Protein AF-A0A3B4B475-F1 (afdb_monomer)

Mean predicted aligned error: 10.5 Å

Nearest PDB structures (foldseek):
  7xv9-assembly1_A  TM=9.831E-01  e=7.030E-10  Homo sapiens
  5cbz-assembly2_F  TM=9.676E-01  e=1.358E-09  unidentified
  5cbx-assembly1_B  TM=9.546E-01  e=1.114E-09  unidentified
  3g99-assembly1_B  TM=9.412E-01  e=1.271E-09  Rattus norvegicus
  2c7a-assembly1_A  TM=9.365E-01  e=1.654E-09  Homo sapiens

Radius of gyration: 18.15 Å; Cα contacts (8 Å, |Δi|>4): 103; chains: 1; bounding box: 33×56×55 Å

Organism: NCBI:txid409849

InterPro domains:
  IPR001628 Zinc finger, nuclear hormone receptor-type [PF00105] (16-83)
  IPR001628 Zinc finger, nuclear hormone receptor-type [PR00047] (17-33)
  IPR001628 Zinc finger, nuclear hormone receptor-type [PR00047] (33-48)
  IPR001628 Zinc finger, nuclear hormone receptor-type [PR00047] (66-74)
  IPR001628 Zinc finger, nuclear hormone receptor-type [PR00047] (74-82)
  IPR001628 Zinc finger, nuclear hormone receptor-type [PS00031] (17-43)
  IPR001628 Zinc finger, nuclear hormone receptor-type [PS51030] (14-89)
  IPR001628 Zinc finger, nuclear hormone receptor-type [SM00399] (14-85)
  IPR013088 Zinc finger, NHR/GATA-type [G3DSA:3.30.50.10] (7-100)
  IPR016355 Nuclear hormone receptor family 5-like [PTHR24086] (10-85)

Solvent-accessible surface area (backbone atoms only — not comparable to full-atom values): 6678 Å² total; per-residue (Å²): 133,89,78,78,78,79,80,71,85,77,69,86,75,74,58,49,7,84,57,29,66,35,68,45,73,46,77,46,45,82,41,66,28,18,66,68,57,47,55,48,53,51,52,35,62,78,65,68,59,83,66,73,57,95,66,90,66,72,66,76,46,32,72,86,45,43,77,78,42,60,29,36,42,51,51,40,37,47,74,79,50,49,43,62,86,94,56,86,74,57,89,56,78,77,44,67,83,75,74,77,85,84,85,129

Sequence (104 aa):
SLQVMEYTYDDDLEELCPVCGDKVSGYHYGLLTCESCKGFFKRTVQNNKRYTCAENQECKIDKTQRKRCPFCRFQKCLNVGMRLEGTLQTHSALFRNATFITIK

Structure (mmCIF, N/CA/C/O backbone):
data_AF-A0A3B4B475-F1
#
_entry.id   AF-A0A3B4B475-F1
#
loop_
_atom_site.group_PDB
_atom_site.id
_atom_site.type_symbol
_atom_site.label_atom_id
_atom_site.label_alt_id
_atom_site.label_comp_id
_atom_site.label_asym_id
_atom_site.label_entity_id
_atom_site.label_seq_id
_atom_site.pdbx_PDB_ins_code
_atom_site.Cartn_x
_atom_site.Cartn_y
_atom_site.Cartn_z
_atom_site.occupancy
_atom_site.B_iso_or_equiv
_atom_site.auth_seq_id
_atom_site.auth_comp_id
_atom_site.auth_asym_id
_atom_site.auth_atom_id
_atom_site.pdbx_PDB_model_num
ATOM 1 N N . SER A 1 1 ? -2.030 -36.249 -40.136 1.00 43.31 1 SER A N 1
ATOM 2 C CA . SER A 1 1 ? -0.761 -35.596 -39.770 1.00 43.31 1 SER A CA 1
ATOM 3 C C . SER A 1 1 ? -1.036 -34.696 -38.586 1.00 43.31 1 SER A C 1
ATOM 5 O O . SER A 1 1 ? -1.806 -33.75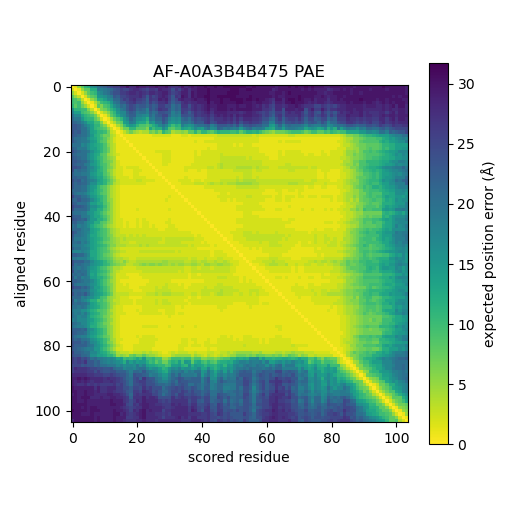8 -38.734 1.00 43.31 1 SER A O 1
ATOM 7 N N . LEU A 1 2 ? -0.547 -35.056 -37.397 1.00 46.53 2 LEU A N 1
ATOM 8 C CA . LEU A 1 2 ? -0.718 -34.265 -36.177 1.00 46.53 2 LEU A CA 1
ATOM 9 C C . LEU A 1 2 ? 0.146 -33.010 -36.302 1.00 46.53 2 LEU A C 1
ATOM 11 O O . LEU A 1 2 ? 1.366 -33.106 -36.207 1.00 46.53 2 LEU A O 1
ATOM 15 N N . GLN A 1 3 ? -0.465 -31.855 -36.552 1.00 45.94 3 GLN A N 1
ATOM 16 C CA . GLN A 1 3 ? 0.238 -30.588 -36.420 1.00 45.94 3 GLN A CA 1
ATOM 17 C C . GLN A 1 3 ? 0.062 -30.133 -34.977 1.00 45.94 3 GLN A C 1
ATOM 19 O O . GLN A 1 3 ? -0.971 -29.597 -34.586 1.00 45.94 3 GLN A O 1
ATOM 24 N N . VAL A 1 4 ? 1.062 -30.488 -34.177 1.00 54.34 4 VAL A N 1
ATOM 25 C CA . VAL A 1 4 ? 1.328 -29.933 -32.855 1.00 54.34 4 VAL A CA 1
ATOM 26 C C . VAL A 1 4 ? 1.124 -28.417 -32.893 1.00 54.34 4 VAL A C 1
ATOM 28 O O . VAL A 1 4 ? 1.839 -27.709 -33.597 1.00 54.34 4 VAL A O 1
ATOM 31 N N . MET A 1 5 ? 0.124 -27.921 -32.160 1.00 58.34 5 MET A N 1
ATOM 32 C CA . MET A 1 5 ? 0.135 -26.527 -31.735 1.00 58.34 5 MET A CA 1
ATOM 33 C C . MET A 1 5 ? 1.218 -26.415 -30.668 1.00 58.34 5 MET A C 1
ATOM 35 O O . MET A 1 5 ? 1.016 -26.832 -29.527 1.00 58.34 5 MET A O 1
ATOM 39 N N . GLU A 1 6 ? 2.385 -25.912 -31.051 1.00 53.22 6 GLU A N 1
ATOM 40 C CA . GLU A 1 6 ? 3.368 -25.426 -30.092 1.00 53.22 6 GLU A CA 1
ATOM 41 C C . GLU A 1 6 ? 2.738 -24.233 -29.361 1.00 53.22 6 GLU A C 1
ATOM 43 O O . GLU A 1 6 ? 2.629 -23.139 -29.904 1.00 53.22 6 GLU A O 1
ATOM 48 N N . TYR A 1 7 ? 2.247 -24.462 -28.140 1.00 52.41 7 TYR A N 1
ATOM 49 C CA . TYR A 1 7 ? 1.951 -23.387 -27.198 1.00 52.41 7 TYR A CA 1
ATOM 50 C C . TYR A 1 7 ? 3.288 -22.775 -26.781 1.00 52.41 7 TYR A C 1
ATOM 52 O O . TYR A 1 7 ? 3.902 -23.207 -25.803 1.00 52.41 7 TYR A O 1
ATOM 60 N N . THR A 1 8 ? 3.770 -21.795 -27.536 1.00 46.41 8 THR A N 1
ATOM 61 C CA . THR A 1 8 ? 4.803 -20.895 -27.041 1.00 46.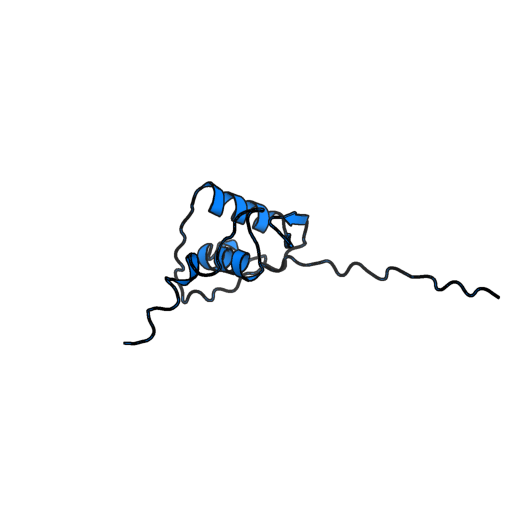41 8 THR A CA 1
ATOM 62 C C . THR A 1 8 ? 4.161 -20.078 -25.920 1.00 46.41 8 THR A C 1
ATOM 64 O O . THR A 1 8 ? 3.224 -19.314 -26.135 1.00 46.41 8 THR A O 1
ATOM 67 N N . TYR A 1 9 ? 4.583 -20.327 -24.676 1.00 53.28 9 TYR A N 1
ATOM 68 C CA . TYR A 1 9 ? 4.333 -19.433 -23.544 1.00 53.28 9 TYR A CA 1
ATOM 69 C C . TYR A 1 9 ? 5.103 -18.138 -23.832 1.00 53.28 9 TYR A C 1
ATOM 71 O O . TYR A 1 9 ? 6.236 -17.966 -23.387 1.00 53.28 9 TYR A O 1
ATOM 79 N N . ASP A 1 10 ? 4.528 -17.291 -24.681 1.00 51.09 10 ASP A N 1
ATOM 80 C CA . ASP A 1 10 ? 5.099 -16.005 -25.040 1.00 51.09 10 ASP A CA 1
ATOM 81 C C . ASP A 1 10 ? 5.032 -15.061 -23.835 1.00 51.09 10 ASP A C 1
ATOM 83 O O . ASP A 1 10 ? 3.967 -14.598 -23.434 1.00 51.09 10 ASP A O 1
ATOM 87 N N . ASP A 1 11 ? 6.231 -14.804 -23.319 1.00 48.66 11 ASP A N 1
ATOM 88 C CA . ASP A 1 11 ? 6.705 -13.550 -22.747 1.00 48.66 11 ASP A CA 1
ATOM 89 C C . ASP A 1 11 ? 6.174 -13.149 -21.363 1.00 48.66 11 ASP A C 1
ATOM 91 O O . ASP A 1 11 ? 4.984 -12.951 -21.118 1.00 48.66 11 ASP A O 1
ATOM 95 N N . ASP A 1 12 ? 7.130 -12.990 -20.450 1.00 54.44 12 ASP A N 1
ATOM 96 C CA . ASP A 1 12 ? 7.014 -12.347 -19.151 1.00 54.44 12 ASP A CA 1
ATOM 97 C C . ASP A 1 12 ? 6.365 -10.954 -19.276 1.00 54.44 12 ASP A C 1
ATOM 99 O O . ASP A 1 12 ? 7.038 -9.920 -19.233 1.00 54.44 12 ASP A O 1
ATOM 103 N N . LEU A 1 13 ? 5.033 -10.890 -19.340 1.00 56.84 13 LEU A N 1
ATOM 104 C CA . LEU A 1 13 ? 4.302 -9.742 -18.821 1.00 56.84 13 LEU A CA 1
ATOM 105 C C . LEU A 1 13 ? 4.672 -9.677 -17.342 1.00 56.84 13 LEU A C 1
ATOM 107 O O . LEU A 1 13 ? 4.094 -10.367 -16.506 1.00 56.84 13 LEU A O 1
ATOM 111 N N . GLU A 1 14 ? 5.735 -8.926 -17.047 1.00 68.12 14 GLU A N 1
ATOM 112 C CA . GLU A 1 14 ? 6.271 -8.743 -15.709 1.00 68.12 14 GLU A CA 1
ATOM 113 C C . GLU A 1 14 ? 5.148 -8.156 -14.853 1.00 68.12 14 GLU A C 1
ATOM 115 O O . GLU A 1 14 ? 4.903 -6.950 -14.852 1.00 68.12 14 GLU A O 1
ATOM 120 N N . GLU A 1 15 ? 4.413 -9.034 -14.170 1.00 86.19 15 GLU A N 1
ATOM 121 C CA . GLU A 1 15 ? 3.253 -8.647 -13.383 1.00 86.19 15 GLU A CA 1
ATOM 122 C C . GLU A 1 15 ? 3.695 -7.583 -12.373 1.00 86.19 15 GLU A C 1
ATOM 124 O O . GLU A 1 15 ? 4.616 -7.770 -11.564 1.00 86.19 15 GLU A O 1
ATOM 129 N N . LEU A 1 16 ? 3.076 -6.407 -12.450 1.00 96.44 16 LEU A N 1
ATOM 130 C CA . LEU A 1 16 ? 3.422 -5.279 -11.600 1.00 96.44 16 LEU A CA 1
ATOM 131 C C . LEU A 1 16 ? 2.492 -5.247 -10.397 1.00 96.44 16 LEU A C 1
ATOM 133 O O . LEU A 1 16 ? 1.283 -5.428 -10.494 1.00 96.44 16 LEU A O 1
ATOM 137 N N . CYS A 1 17 ? 3.050 -4.946 -9.227 1.00 97.94 17 CYS A N 1
ATOM 138 C CA . CYS A 1 17 ? 2.279 -4.859 -8.000 1.00 97.94 17 CYS A CA 1
ATOM 139 C C . CYS A 1 17 ? 1.164 -3.811 -8.158 1.00 97.94 17 CYS A C 1
ATOM 141 O O . CYS A 1 17 ? 1.478 -2.621 -8.264 1.00 97.94 17 CYS A O 1
ATOM 143 N N . PRO A 1 18 ? -0.122 -4.186 -8.047 1.00 97.19 18 PRO A N 1
ATOM 144 C CA . PRO A 1 18 ? -1.237 -3.285 -8.356 1.00 97.19 18 PRO A CA 1
ATOM 145 C C . PRO A 1 18 ? -1.325 -2.086 -7.397 1.00 97.19 18 PRO A C 1
ATOM 147 O O . PRO A 1 18 ? -1.946 -1.064 -7.688 1.00 97.19 18 PRO A O 1
ATOM 150 N N . VAL A 1 19 ? -0.643 -2.158 -6.249 1.00 98.25 19 VAL A N 1
ATOM 151 C CA . VAL A 1 19 ? -0.547 -1.049 -5.297 1.00 98.25 19 VAL A CA 1
ATOM 152 C C . VAL A 1 19 ? 0.387 0.054 -5.804 1.00 98.25 19 VAL A C 1
ATOM 154 O O . VAL A 1 19 ? 0.040 1.229 -5.714 1.00 98.25 19 VAL A O 1
ATOM 157 N N . CYS A 1 20 ? 1.573 -0.277 -6.317 1.00 98.38 20 CYS A N 1
ATOM 158 C CA . CYS A 1 20 ? 2.618 0.726 -6.573 1.00 98.38 20 CYS A CA 1
ATOM 159 C C . CYS A 1 20 ? 3.390 0.562 -7.888 1.00 98.38 20 CYS A C 1
ATOM 161 O O . CYS A 1 20 ? 4.331 1.317 -8.112 1.00 98.38 20 CYS A O 1
ATOM 163 N N . GLY A 1 21 ? 3.060 -0.426 -8.714 1.00 97.56 21 GLY A N 1
ATOM 164 C CA . GLY A 1 21 ? 3.739 -0.694 -9.983 1.00 97.56 21 GLY A CA 1
ATOM 165 C C . GLY A 1 21 ? 5.173 -1.222 -9.850 1.00 97.56 21 GLY A C 1
ATOM 166 O O . GLY A 1 21 ? 5.958 -1.074 -10.772 1.00 97.56 21 GLY A O 1
ATOM 167 N N . ASP A 1 22 ? 5.561 -1.764 -8.692 1.00 97.69 22 ASP A N 1
ATOM 168 C CA . ASP A 1 22 ? 6.883 -2.394 -8.506 1.00 97.69 22 ASP A CA 1
ATOM 169 C C . ASP A 1 22 ? 6.793 -3.886 -8.838 1.00 97.69 22 ASP A C 1
ATOM 171 O O . ASP A 1 22 ? 5.715 -4.458 -8.678 1.00 97.69 22 ASP A O 1
ATOM 175 N N . LYS A 1 23 ? 7.899 -4.526 -9.225 1.00 96.56 23 LYS A N 1
ATOM 176 C CA . LYS A 1 23 ? 7.909 -5.947 -9.610 1.00 96.56 23 LYS A CA 1
ATOM 177 C C . LYS A 1 23 ? 7.305 -6.825 -8.508 1.00 96.56 23 LYS A C 1
ATOM 179 O O . LYS A 1 23 ? 7.656 -6.673 -7.328 1.00 96.56 23 LYS A O 1
ATOM 184 N N . VAL A 1 24 ? 6.366 -7.707 -8.864 1.00 97.19 24 VAL A N 1
ATOM 185 C CA . VAL A 1 24 ? 5.796 -8.661 -7.899 1.00 97.19 24 VAL A CA 1
ATOM 186 C C . VAL A 1 24 ? 6.873 -9.625 -7.405 1.00 97.19 24 VAL A C 1
ATOM 188 O O . VAL A 1 24 ? 7.782 -9.997 -8.141 1.00 97.19 24 VAL A O 1
ATOM 191 N N . SER A 1 25 ? 6.781 -10.024 -6.137 1.00 96.56 25 SER A N 1
ATOM 192 C CA . SER A 1 25 ? 7.643 -11.068 -5.565 1.00 96.56 25 SER A CA 1
ATOM 193 C C . SER A 1 25 ? 6.891 -12.368 -5.280 1.00 96.56 25 SER A C 1
ATOM 195 O O . SER A 1 25 ? 7.510 -13.352 -4.889 1.00 96.56 25 SER A O 1
ATOM 197 N N . GLY A 1 26 ? 5.563 -12.373 -5.425 1.00 95.44 26 GLY A N 1
ATOM 198 C CA . GLY A 1 26 ? 4.716 -13.542 -5.204 1.00 95.44 26 GLY A CA 1
ATOM 199 C C . GLY A 1 26 ? 3.326 -13.177 -4.689 1.00 95.44 26 GLY A C 1
ATOM 200 O O . GLY A 1 26 ? 2.937 -12.005 -4.675 1.00 95.44 26 GLY A O 1
ATOM 201 N N . TYR A 1 27 ? 2.586 -14.198 -4.261 1.00 95.38 27 TYR A N 1
ATOM 202 C CA . TYR A 1 27 ? 1.227 -14.073 -3.738 1.00 95.38 27 TYR A CA 1
ATOM 203 C C . TYR A 1 27 ? 1.247 -13.758 -2.239 1.00 95.38 27 TYR A C 1
ATOM 205 O O . TYR A 1 27 ? 1.717 -14.560 -1.433 1.00 95.38 27 TYR A O 1
ATOM 213 N N . HIS A 1 28 ? 0.730 -12.591 -1.852 1.00 96.06 28 HIS A N 1
ATOM 214 C CA . HIS A 1 28 ? 0.711 -12.128 -0.464 1.00 96.06 28 HIS A CA 1
ATOM 215 C C . HIS A 1 28 ? -0.656 -11.543 -0.126 1.00 96.06 28 HIS A C 1
ATOM 217 O O . HIS A 1 28 ? -1.108 -10.611 -0.787 1.00 96.06 28 HIS A O 1
ATOM 223 N N . TYR A 1 29 ? -1.279 -12.033 0.949 1.00 95.44 29 TYR A N 1
ATOM 224 C CA . TYR A 1 29 ? -2.546 -11.492 1.460 1.00 95.44 29 TYR A CA 1
ATOM 225 C C . TYR A 1 29 ? -3.674 -11.466 0.411 1.00 95.44 29 TYR A C 1
ATOM 227 O O . TYR A 1 29 ? -4.425 -10.498 0.332 1.00 95.44 29 TYR A O 1
ATOM 235 N N . GLY A 1 30 ? -3.773 -12.511 -0.417 1.00 92.88 30 GLY A N 1
ATOM 236 C CA . GLY A 1 30 ? -4.868 -12.677 -1.377 1.00 92.88 30 GLY A CA 1
ATOM 237 C C . GLY A 1 30 ? -4.626 -12.150 -2.798 1.00 92.88 30 GLY A C 1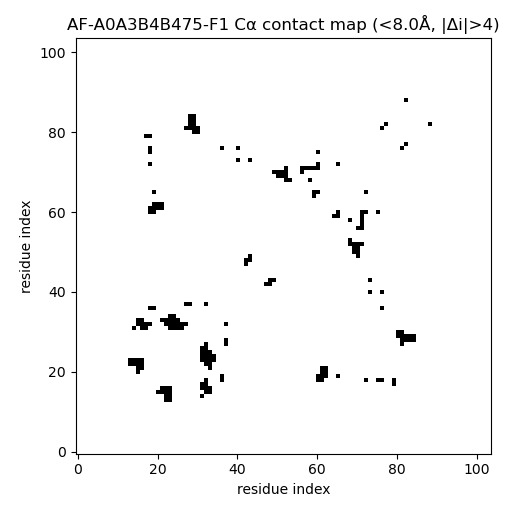
ATOM 238 O O . GLY A 1 30 ? -5.566 -12.182 -3.584 1.00 92.88 30 GLY A O 1
ATOM 239 N N . LEU A 1 31 ? -3.421 -11.672 -3.148 1.00 94.81 31 LEU A N 1
ATOM 240 C CA . LEU A 1 31 ? -3.056 -11.312 -4.532 1.00 94.81 31 LEU A CA 1
ATOM 241 C C . LEU A 1 31 ? -1.534 -11.225 -4.761 1.00 94.81 31 LEU A C 1
ATOM 243 O O . LEU A 1 31 ? -0.748 -11.169 -3.813 1.00 94.81 31 LEU A O 1
ATOM 247 N N . LEU A 1 32 ? -1.111 -11.146 -6.029 1.00 96.06 32 LEU A N 1
ATOM 248 C CA . LEU A 1 32 ? 0.283 -10.893 -6.412 1.00 96.06 32 LEU A CA 1
ATOM 249 C C . LEU A 1 32 ? 0.714 -9.467 -6.033 1.00 96.06 32 LEU A C 1
ATOM 251 O O . LEU A 1 32 ? 0.129 -8.478 -6.474 1.00 96.06 32 LEU A O 1
ATOM 255 N N . THR A 1 33 ? 1.752 -9.333 -5.203 1.00 97.75 33 THR A N 1
ATOM 256 C CA . THR A 1 33 ? 2.286 -8.023 -4.785 1.00 97.75 33 THR A CA 1
ATOM 257 C C . THR A 1 33 ? 3.807 -8.031 -4.635 1.00 97.75 33 THR A C 1
ATOM 259 O O . THR A 1 33 ? 4.455 -9.075 -4.630 1.00 97.75 33 THR A O 1
ATOM 262 N N . CYS A 1 34 ? 4.406 -6.842 -4.531 1.00 98.44 34 CYS A N 1
ATOM 263 C CA . CYS A 1 34 ? 5.833 -6.685 -4.250 1.00 98.44 34 CYS A CA 1
ATOM 264 C C . CYS A 1 34 ? 6.145 -6.819 -2.748 1.00 98.44 34 CYS A C 1
ATOM 266 O O . CYS A 1 34 ? 5.305 -6.534 -1.885 1.00 98.44 34 CYS A O 1
ATOM 268 N N . GLU A 1 35 ? 7.407 -7.115 -2.427 1.00 98.19 35 GLU A N 1
ATOM 269 C CA . GLU A 1 35 ? 7.873 -7.329 -1.048 1.00 98.19 35 GLU A CA 1
ATOM 270 C C . GLU A 1 35 ? 7.640 -6.110 -0.138 1.00 98.19 35 GLU A C 1
ATOM 272 O O . GLU A 1 35 ? 7.296 -6.229 1.041 1.00 98.19 35 GLU A O 1
ATOM 277 N N . SER A 1 36 ? 7.753 -4.899 -0.694 1.00 98.44 36 SER A N 1
ATOM 278 C CA . SER A 1 36 ? 7.519 -3.673 0.071 1.00 98.44 36 SER A CA 1
ATOM 279 C C . SER A 1 36 ? 6.059 -3.533 0.506 1.00 98.44 36 SER A C 1
ATOM 281 O O . SER A 1 36 ? 5.801 -3.109 1.635 1.00 98.44 36 SER A O 1
ATOM 283 N N . CYS A 1 37 ? 5.104 -3.846 -0.376 1.00 98.69 37 CYS A N 1
ATOM 284 C CA . CYS A 1 37 ? 3.675 -3.742 -0.075 1.00 98.69 37 CYS A CA 1
ATOM 285 C C . CYS A 1 37 ? 3.216 -4.869 0.850 1.00 98.69 37 CYS A C 1
ATOM 287 O O . CYS A 1 37 ? 2.495 -4.580 1.802 1.00 98.69 37 CYS A O 1
ATOM 289 N N . LYS A 1 38 ? 3.738 -6.088 0.673 1.00 98.12 38 LYS A N 1
ATOM 290 C CA . LYS A 1 38 ? 3.596 -7.188 1.638 1.00 98.12 38 LYS A CA 1
ATOM 291 C C . LYS A 1 38 ? 4.024 -6.762 3.044 1.00 98.12 38 LYS A C 1
ATOM 293 O O . LYS A 1 38 ? 3.233 -6.822 3.984 1.00 98.12 38 LYS A O 1
ATOM 298 N N . GLY A 1 39 ? 5.266 -6.296 3.203 1.00 98.06 39 GLY A N 1
ATOM 299 C CA . GLY A 1 39 ? 5.799 -5.921 4.514 1.00 98.06 39 GLY A CA 1
ATOM 300 C C . GLY A 1 39 ? 5.078 -4.723 5.137 1.00 98.06 39 GLY A C 1
ATOM 301 O O . GLY A 1 39 ? 4.887 -4.676 6.352 1.00 98.06 39 GLY A O 1
ATOM 302 N N . PHE A 1 40 ? 4.665 -3.758 4.312 1.00 98.56 40 PHE A N 1
ATOM 303 C CA . PHE A 1 40 ? 3.853 -2.628 4.754 1.00 98.56 40 PHE A CA 1
ATOM 304 C C . PHE A 1 40 ? 2.497 -3.095 5.296 1.00 98.56 40 PHE A C 1
ATOM 306 O O . PHE A 1 40 ? 2.214 -2.837 6.462 1.00 98.56 40 PHE A O 1
ATOM 313 N N . PHE A 1 41 ? 1.731 -3.854 4.506 1.00 97.88 41 PHE A N 1
ATOM 314 C CA . PHE A 1 41 ? 0.426 -4.382 4.904 1.00 97.88 41 PHE A CA 1
ATOM 315 C C . PHE A 1 41 ? 0.515 -5.199 6.199 1.00 97.88 41 PHE A C 1
ATOM 317 O O . PHE A 1 41 ? -0.211 -4.919 7.153 1.00 97.88 41 PHE A O 1
ATOM 324 N N . LYS A 1 42 ? 1.490 -6.120 6.287 1.00 96.12 42 LYS A N 1
ATOM 325 C CA . LYS A 1 42 ? 1.761 -6.915 7.494 1.00 96.12 42 LYS A CA 1
ATOM 326 C C . LYS A 1 42 ? 1.906 -6.039 8.738 1.00 96.12 42 LYS A C 1
ATOM 328 O O . LYS A 1 42 ? 1.206 -6.247 9.723 1.00 96.12 42 LYS A O 1
ATOM 333 N N . ARG A 1 43 ? 2.814 -5.055 8.697 1.00 97.69 43 ARG A N 1
ATOM 334 C CA . ARG A 1 43 ? 3.094 -4.178 9.847 1.00 97.69 43 ARG A CA 1
ATOM 335 C C . ARG A 1 43 ? 1.911 -3.288 10.196 1.00 97.69 43 ARG A C 1
ATOM 337 O O . ARG A 1 43 ? 1.717 -3.000 11.373 1.00 97.69 43 ARG A O 1
ATOM 344 N N . THR A 1 44 ? 1.155 -2.827 9.201 1.00 95.62 44 THR A N 1
ATOM 345 C CA . THR A 1 44 ? -0.033 -2.006 9.436 1.00 95.62 44 THR A CA 1
ATOM 346 C C . THR A 1 44 ? -1.094 -2.797 10.187 1.00 95.62 44 THR A C 1
ATOM 348 O O . THR A 1 44 ? -1.572 -2.322 11.212 1.00 95.62 44 THR A O 1
ATOM 351 N N . VAL A 1 45 ? -1.394 -4.017 9.737 1.00 92.88 45 VAL A N 1
ATOM 352 C CA . VAL A 1 45 ? -2.425 -4.858 10.353 1.00 92.88 45 VAL A CA 1
ATOM 353 C C . VAL A 1 45 ? -1.981 -5.390 11.718 1.00 92.88 45 VAL A C 1
ATOM 355 O O . VAL A 1 45 ? -2.691 -5.200 12.700 1.00 92.88 45 VAL A O 1
ATOM 358 N N . GLN A 1 46 ? -0.787 -5.985 11.820 1.00 90.56 46 GLN A N 1
ATOM 359 C CA . GLN A 1 46 ? -0.308 -6.593 13.072 1.00 90.56 46 GLN A CA 1
ATOM 360 C C . GLN A 1 46 ? -0.154 -5.585 14.212 1.00 90.56 46 GLN A C 1
ATOM 362 O O . GLN A 1 46 ? -0.422 -5.913 15.362 1.00 90.56 46 GLN A O 1
ATOM 367 N N . ASN A 1 47 ? 0.251 -4.355 13.896 1.00 91.88 47 ASN A N 1
ATOM 368 C CA . ASN A 1 47 ? 0.454 -3.316 14.904 1.00 91.88 47 ASN A CA 1
ATOM 369 C C . ASN A 1 47 ? -0.732 -2.348 14.999 1.00 91.88 47 ASN A C 1
ATOM 371 O O . ASN A 1 47 ? -0.572 -1.271 15.575 1.00 91.88 47 ASN A O 1
ATOM 375 N N . ASN A 1 48 ? -1.870 -2.684 14.376 1.00 88.62 48 ASN A N 1
ATOM 376 C CA . ASN A 1 48 ? -3.076 -1.858 14.313 1.00 88.62 48 ASN A CA 1
ATOM 377 C C . ASN A 1 48 ? -2.771 -0.375 14.003 1.00 88.62 48 ASN A C 1
ATOM 379 O O . ASN A 1 48 ? -3.237 0.544 14.683 1.00 88.62 48 ASN A O 1
ATOM 383 N N . LYS A 1 49 ? -1.893 -0.127 13.019 1.00 92.00 49 LYS A N 1
ATOM 384 C CA . LYS A 1 49 ? -1.442 1.230 12.692 1.00 92.00 49 LYS A CA 1
ATOM 385 C C . LYS A 1 49 ? -2.585 2.015 12.061 1.00 92.00 49 LYS A C 1
ATOM 387 O O . LYS A 1 49 ? -3.192 1.575 11.089 1.00 92.00 49 LYS A O 1
ATOM 392 N N . ARG A 1 50 ? -2.807 3.224 12.573 1.00 91.62 50 ARG A N 1
ATOM 393 C CA . ARG A 1 50 ? -3.737 4.204 12.009 1.00 91.62 50 ARG A CA 1
ATOM 394 C C . ARG A 1 50 ? -2.916 5.320 11.379 1.00 91.62 50 ARG A C 1
ATOM 396 O O . ARG A 1 50 ? -2.020 5.862 12.021 1.00 91.62 50 ARG A O 1
ATOM 403 N N . TYR A 1 51 ? -3.193 5.615 10.118 1.00 94.38 51 TYR A N 1
ATOM 404 C CA . TYR A 1 51 ? -2.529 6.677 9.371 1.00 94.38 51 TYR A CA 1
ATOM 405 C C . TYR A 1 51 ? -3.526 7.791 9.071 1.00 94.38 51 TYR A C 1
ATOM 407 O O . TYR A 1 51 ? -4.721 7.528 8.961 1.00 94.38 51 TYR A O 1
ATOM 415 N N . THR A 1 52 ? -3.016 9.002 8.875 1.00 93.88 52 THR A N 1
ATOM 416 C CA . THR A 1 52 ? -3.783 10.161 8.410 1.00 93.88 52 THR A CA 1
ATOM 417 C C . THR A 1 52 ? -3.142 10.661 7.121 1.00 93.88 52 THR A C 1
ATOM 419 O O . THR A 1 52 ? -1.914 10.680 7.009 1.00 93.88 52 THR A 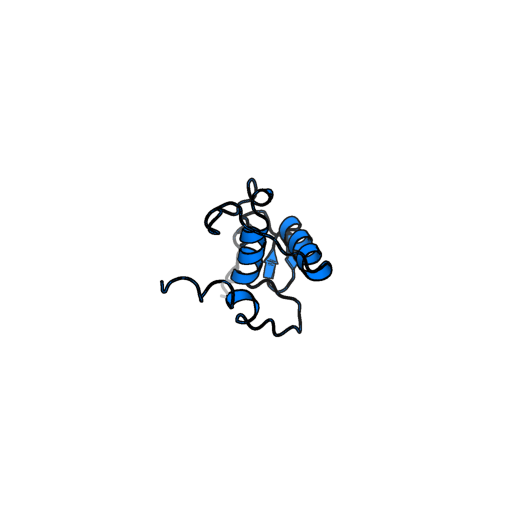O 1
ATOM 422 N N . CYS A 1 53 ? -3.953 11.008 6.123 1.00 94.00 53 CYS A N 1
ATOM 423 C CA . CYS A 1 53 ? -3.456 11.707 4.942 1.00 94.00 53 CYS A CA 1
ATOM 424 C C . CYS A 1 53 ? -3.234 13.182 5.289 1.00 94.00 53 CYS A C 1
ATOM 426 O O . CYS A 1 53 ? -4.087 13.780 5.935 1.00 94.00 53 CYS A O 1
ATOM 428 N N . ALA A 1 54 ? -2.116 13.760 4.852 1.00 96.06 54 ALA A N 1
ATOM 429 C CA . ALA A 1 54 ? -1.873 15.199 4.971 1.00 96.06 54 ALA A CA 1
ATOM 430 C C . ALA A 1 54 ? -2.533 16.015 3.839 1.00 96.06 54 ALA A C 1
ATOM 432 O O . ALA A 1 54 ? -2.549 17.235 3.903 1.00 96.06 54 ALA A O 1
ATOM 433 N N . GLU A 1 55 ? -3.067 15.331 2.824 1.00 95.44 55 GLU A N 1
ATOM 434 C CA . GLU A 1 55 ? -3.632 15.905 1.600 1.00 95.44 55 GLU A CA 1
ATOM 435 C C . GLU A 1 55 ? -5.117 15.507 1.458 1.00 95.44 55 GLU A C 1
ATOM 437 O O . GLU A 1 55 ? -5.792 15.160 2.428 1.00 95.44 55 GLU A O 1
ATOM 442 N N . ASN A 1 56 ? -5.626 15.470 0.227 1.00 95.38 56 ASN A N 1
ATOM 443 C CA . ASN A 1 56 ? -7.010 15.148 -0.119 1.00 95.38 56 ASN A CA 1
ATOM 444 C C . ASN A 1 56 ? -7.354 13.642 -0.151 1.00 95.38 56 ASN A C 1
ATOM 446 O O . ASN A 1 56 ? -8.360 13.268 -0.737 1.00 95.38 56 ASN A O 1
ATOM 450 N N . GLN A 1 57 ? -6.538 12.765 0.446 1.00 95.06 57 GLN A N 1
ATOM 451 C CA . GLN A 1 57 ? -6.734 11.302 0.421 1.00 95.06 57 GLN A CA 1
ATOM 452 C C . GLN A 1 57 ? -6.657 10.638 -0.972 1.00 95.06 57 GLN A C 1
ATOM 454 O O . GLN A 1 57 ? -6.949 9.451 -1.098 1.00 95.06 57 GLN A O 1
ATOM 459 N N . GLU A 1 58 ? -6.153 11.339 -1.992 1.00 95.56 58 GLU A N 1
ATOM 460 C CA . GLU A 1 58 ? -6.015 10.828 -3.369 1.00 95.56 58 GLU A CA 1
ATOM 461 C C . GLU A 1 58 ? -4.546 10.731 -3.819 1.00 95.56 58 GLU A C 1
ATOM 463 O O . GLU A 1 58 ? -4.228 10.715 -5.009 1.00 95.56 58 GLU A O 1
ATOM 468 N N . CYS A 1 59 ? -3.604 10.670 -2.869 1.00 96.62 59 CYS A N 1
ATOM 469 C CA . CYS A 1 59 ? -2.177 10.633 -3.191 1.00 96.62 59 CYS A CA 1
ATOM 470 C C . CYS A 1 59 ? -1.831 9.475 -4.140 1.00 96.62 59 CYS A C 1
ATOM 472 O O . CYS A 1 59 ? -2.073 8.303 -3.832 1.00 96.62 59 CYS A O 1
ATOM 474 N N . LYS A 1 60 ? -1.158 9.797 -5.250 1.00 96.94 60 LYS A N 1
ATOM 475 C CA . LYS A 1 60 ? -0.624 8.804 -6.186 1.00 96.94 60 LYS A CA 1
ATOM 476 C C . LYS A 1 60 ? 0.360 7.869 -5.479 1.00 96.94 60 LYS A C 1
ATOM 478 O O . LYS A 1 60 ? 1.300 8.306 -4.816 1.00 96.94 60 LYS A O 1
ATOM 483 N N . ILE A 1 61 ? 0.157 6.564 -5.656 1.00 98.44 61 ILE A N 1
ATOM 484 C CA . ILE A 1 61 ? 1.036 5.521 -5.118 1.00 98.44 61 ILE A CA 1
ATOM 485 C C . ILE A 1 61 ? 1.772 4.840 -6.270 1.00 98.44 61 ILE A C 1
ATOM 487 O O . ILE A 1 61 ? 1.182 4.062 -7.020 1.00 98.44 61 ILE A O 1
ATOM 491 N N . ASP A 1 62 ? 3.072 5.109 -6.360 1.00 98.06 62 ASP A N 1
ATOM 492 C CA . ASP A 1 62 ? 4.020 4.460 -7.268 1.00 98.06 62 ASP A CA 1
ATOM 493 C C . ASP A 1 62 ? 5.287 4.000 -6.515 1.00 98.06 62 ASP A C 1
ATOM 495 O O . ASP A 1 62 ? 5.449 4.260 -5.317 1.00 98.06 62 ASP A O 1
ATOM 499 N N . LYS A 1 63 ? 6.198 3.295 -7.196 1.00 97.62 63 LYS A N 1
ATOM 500 C CA . LYS A 1 63 ? 7.438 2.746 -6.618 1.00 97.62 63 LYS A CA 1
ATOM 501 C C . LYS A 1 63 ? 8.269 3.794 -5.868 1.00 97.62 63 LYS A C 1
ATOM 503 O O . LYS A 1 63 ? 8.834 3.474 -4.817 1.00 97.62 63 LYS A O 1
ATOM 508 N N . THR A 1 64 ? 8.312 5.024 -6.376 1.00 97.44 64 THR A N 1
ATOM 509 C CA . THR A 1 64 ? 9.132 6.125 -5.851 1.00 97.44 64 THR A CA 1
ATOM 510 C C . THR A 1 64 ? 8.440 6.891 -4.722 1.00 97.44 64 THR A C 1
ATOM 512 O O . THR A 1 64 ? 9.085 7.259 -3.741 1.00 97.44 64 THR A O 1
ATOM 515 N N . GLN A 1 65 ? 7.119 7.073 -4.801 1.00 95.88 65 GLN A N 1
ATOM 516 C CA . GLN A 1 65 ? 6.361 7.947 -3.901 1.00 95.88 65 GLN A CA 1
ATOM 517 C C . GLN A 1 65 ? 5.537 7.195 -2.849 1.00 95.88 65 GLN A C 1
ATOM 519 O O . GLN A 1 65 ? 5.049 7.819 -1.907 1.00 95.88 65 GLN A O 1
ATOM 524 N N . ARG A 1 66 ? 5.450 5.855 -2.901 1.00 97.62 66 ARG A N 1
ATOM 525 C CA . ARG A 1 66 ? 4.676 5.023 -1.947 1.00 97.62 66 ARG A CA 1
ATOM 526 C C . ARG A 1 66 ? 5.022 5.208 -0.464 1.00 97.62 66 ARG A C 1
ATOM 528 O O . ARG A 1 66 ? 4.299 4.707 0.389 1.00 97.62 66 ARG A O 1
ATOM 535 N N . LYS A 1 67 ? 6.128 5.872 -0.119 1.00 97.44 67 LYS A N 1
ATOM 536 C CA . LYS A 1 67 ? 6.478 6.198 1.276 1.00 97.44 67 LYS A CA 1
ATOM 537 C C . LYS A 1 67 ? 5.861 7.515 1.770 1.00 97.44 67 LYS A C 1
ATOM 539 O O . LYS A 1 67 ? 5.755 7.679 2.978 1.00 97.44 67 LYS A O 1
ATOM 544 N N . ARG A 1 68 ? 5.460 8.423 0.868 1.00 97.88 68 ARG A N 1
ATOM 545 C CA . ARG A 1 68 ? 4.983 9.777 1.208 1.00 97.88 68 ARG A CA 1
ATOM 546 C C . ARG A 1 68 ? 3.672 9.765 1.987 1.00 97.88 68 ARG A C 1
ATOM 548 O O . ARG A 1 68 ? 3.544 10.487 2.963 1.00 97.88 68 ARG A O 1
ATOM 555 N N . CYS A 1 69 ? 2.722 8.923 1.581 1.00 98.38 69 CYS A N 1
ATOM 556 C CA . CYS A 1 69 ? 1.425 8.825 2.241 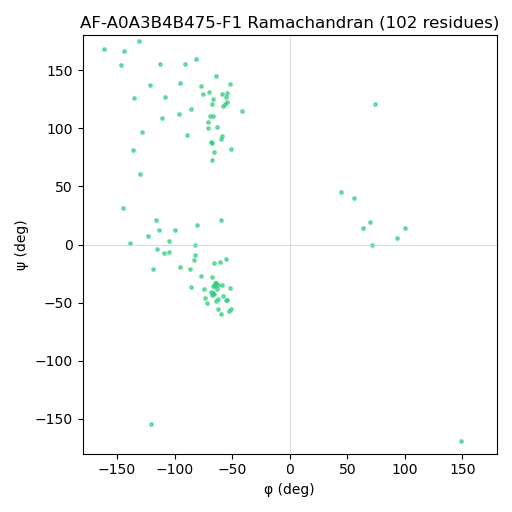1.00 98.38 69 CYS A CA 1
ATOM 557 C C . CYS A 1 69 ? 1.096 7.368 2.609 1.00 98.38 69 CYS A C 1
ATOM 559 O O . CYS A 1 69 ? 0.598 6.613 1.767 1.00 98.38 69 CYS A O 1
ATOM 561 N N . PRO A 1 70 ? 1.352 6.940 3.861 1.00 97.94 70 PRO A N 1
ATOM 562 C CA . PRO A 1 70 ? 1.009 5.592 4.302 1.00 97.94 70 PRO A CA 1
ATOM 563 C C . PRO A 1 70 ? -0.510 5.369 4.367 1.00 97.94 70 PRO A C 1
ATOM 565 O O . PRO A 1 70 ? -0.955 4.248 4.138 1.00 97.94 70 PRO A O 1
ATOM 568 N N . PHE A 1 71 ? -1.310 6.421 4.593 1.00 98.12 71 PHE A N 1
ATOM 569 C CA . PHE A 1 71 ? -2.773 6.334 4.534 1.00 98.12 71 PHE A CA 1
ATOM 570 C C . PHE A 1 71 ? -3.254 5.884 3.150 1.00 98.12 71 PHE A C 1
ATOM 572 O O . PHE A 1 71 ? -3.849 4.814 3.031 1.00 98.12 71 PHE A O 1
ATOM 579 N N . CYS A 1 72 ? -2.930 6.642 2.096 1.00 98.06 72 CYS A N 1
ATOM 580 C CA . CYS A 1 72 ? -3.367 6.324 0.733 1.00 98.06 72 CYS A CA 1
ATOM 581 C C . CYS A 1 72 ? -2.775 4.999 0.245 1.00 98.06 72 CYS A C 1
ATOM 583 O O . CYS A 1 72 ? -3.437 4.247 -0.467 1.00 98.06 72 CYS A O 1
ATOM 585 N N . ARG A 1 73 ? -1.551 4.657 0.674 1.00 98.69 73 ARG A N 1
ATOM 586 C CA . ARG A 1 73 ? -0.966 3.346 0.377 1.00 98.69 73 ARG A CA 1
ATOM 587 C C . ARG A 1 73 ? -1.783 2.209 0.983 1.00 98.69 73 ARG A C 1
ATOM 589 O O . ARG A 1 73 ? -2.041 1.234 0.285 1.00 98.69 73 ARG A O 1
ATOM 596 N N . PHE A 1 74 ? -2.167 2.312 2.255 1.00 98.00 74 PHE A N 1
ATOM 597 C CA . PHE A 1 74 ? -2.945 1.265 2.916 1.00 98.00 74 PHE A CA 1
ATOM 598 C C . PHE A 1 74 ? -4.356 1.162 2.346 1.00 98.00 74 PHE A C 1
ATOM 600 O O . PHE A 1 74 ? -4.808 0.055 2.071 1.00 98.00 74 PHE A O 1
ATOM 607 N N . GLN A 1 75 ? -5.002 2.296 2.060 1.00 97.25 75 GLN A N 1
ATOM 608 C CA . GLN A 1 75 ? -6.283 2.291 1.355 1.00 97.25 75 GLN A CA 1
ATOM 609 C C . GLN A 1 75 ? -6.177 1.612 -0.008 1.00 97.25 75 GLN A C 1
ATOM 611 O O . GLN A 1 75 ? -6.980 0.743 -0.330 1.00 97.25 75 GLN A O 1
ATOM 616 N N . LYS A 1 76 ? -5.128 1.911 -0.780 1.00 97.75 76 LYS A N 1
ATOM 617 C CA . LYS A 1 76 ? -4.911 1.237 -2.058 1.00 97.75 76 LYS A CA 1
ATOM 618 C C . LYS A 1 76 ? -4.672 -0.265 -1.894 1.00 97.75 76 LYS A C 1
ATOM 620 O O . LYS A 1 76 ? -5.209 -1.015 -2.696 1.00 97.75 76 LYS A O 1
ATOM 625 N N . CYS A 1 77 ? -3.941 -0.717 -0.866 1.00 97.81 77 CYS A N 1
ATOM 626 C CA . CYS A 1 77 ? -3.809 -2.148 -0.550 1.00 97.81 77 CYS A CA 1
ATOM 627 C C . CYS A 1 77 ? -5.179 -2.825 -0.383 1.00 97.81 77 CYS A C 1
ATOM 629 O O . CYS A 1 77 ? -5.413 -3.871 -0.979 1.00 97.81 77 CYS A O 1
ATOM 631 N N . LEU A 1 78 ? -6.080 -2.220 0.393 1.00 95.69 78 LEU A N 1
ATOM 632 C CA . LEU A 1 78 ? -7.424 -2.755 0.623 1.00 95.69 78 LEU A CA 1
ATOM 633 C C . LEU A 1 78 ? -8.276 -2.724 -0.653 1.00 95.69 78 LEU A C 1
ATOM 635 O O . LEU A 1 78 ? -8.927 -3.711 -0.979 1.00 95.69 78 LEU A O 1
ATOM 639 N N . ASN A 1 79 ? -8.222 -1.623 -1.406 1.00 95.38 79 ASN A N 1
ATOM 640 C CA . ASN A 1 79 ? -9.007 -1.437 -2.629 1.00 95.38 79 ASN A CA 1
ATOM 641 C C . ASN A 1 79 ? -8.621 -2.420 -3.741 1.00 95.38 79 ASN A C 1
ATOM 643 O O . ASN A 1 79 ? -9.488 -2.843 -4.496 1.00 95.38 79 ASN A O 1
ATOM 647 N N . VAL A 1 80 ? -7.343 -2.813 -3.832 1.00 95.00 80 VAL A N 1
ATOM 648 C CA . VAL A 1 80 ? -6.902 -3.865 -4.769 1.00 95.00 80 VAL A CA 1
ATOM 649 C C . VAL A 1 80 ? -7.133 -5.284 -4.231 1.00 95.00 80 VAL A C 1
ATOM 651 O O . VAL A 1 80 ? -6.799 -6.250 -4.907 1.00 95.00 80 VAL A O 1
ATOM 654 N N . GLY A 1 81 ? -7.684 -5.423 -3.021 1.00 93.44 81 GLY A N 1
ATOM 655 C CA . GLY A 1 81 ? -8.123 -6.702 -2.465 1.00 93.44 81 GLY A CA 1
ATOM 656 C C . GLY A 1 81 ? -7.173 -7.376 -1.473 1.00 93.44 81 GLY A C 1
ATOM 657 O O . GLY A 1 81 ? -7.385 -8.554 -1.180 1.00 93.44 81 GLY A O 1
ATOM 658 N N . MET A 1 82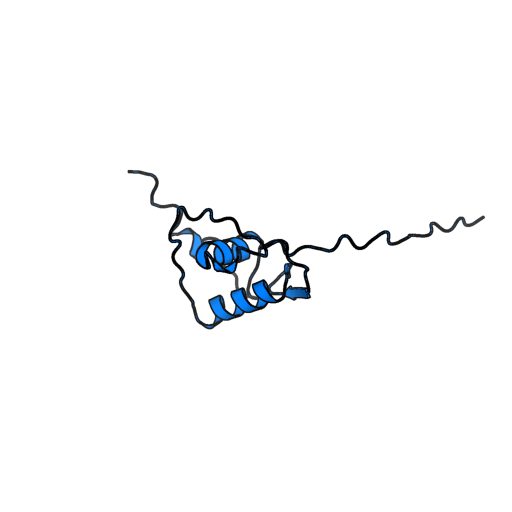 ? -6.158 -6.681 -0.931 1.00 95.31 82 MET A N 1
ATOM 659 C CA . MET A 1 82 ? -5.293 -7.271 0.104 1.00 95.31 82 MET A CA 1
ATOM 660 C C . MET A 1 82 ? -6.091 -7.518 1.387 1.00 95.31 82 MET A C 1
ATOM 662 O O . MET A 1 82 ? -6.678 -6.590 1.946 1.00 95.31 82 MET A O 1
ATOM 666 N N . ARG A 1 83 ? -6.073 -8.757 1.883 1.00 91.38 83 ARG A N 1
ATOM 667 C CA . ARG A 1 83 ? -6.824 -9.199 3.067 1.00 91.38 83 ARG A CA 1
ATOM 668 C C . ARG A 1 83 ? -6.077 -10.275 3.852 1.00 91.38 83 ARG A C 1
ATOM 670 O O . ARG A 1 83 ? -5.262 -11.016 3.307 1.00 91.38 83 ARG A O 1
ATOM 677 N N . LEU A 1 84 ? -6.360 -10.372 5.148 1.00 87.06 84 LEU A N 1
ATOM 678 C CA . LEU A 1 84 ? -5.960 -11.542 5.926 1.00 87.06 84 LEU A CA 1
ATOM 679 C C . LEU A 1 84 ? -6.886 -12.715 5.578 1.00 87.06 84 LEU A C 1
ATOM 681 O O . LEU A 1 84 ? -8.109 -12.571 5.618 1.00 87.06 84 LEU A O 1
ATOM 685 N N . GLU A 1 85 ? -6.304 -13.870 5.258 1.00 78.88 85 GLU A N 1
ATOM 686 C CA . GLU A 1 85 ? -7.056 -15.109 5.033 1.00 78.88 85 GLU A CA 1
ATOM 687 C C . GLU A 1 85 ? -8.002 -15.397 6.211 1.00 78.88 85 GLU A C 1
ATOM 689 O O . GLU A 1 85 ? -7.655 -15.170 7.372 1.00 78.88 85 GLU A O 1
ATOM 694 N N . GLY A 1 86 ? -9.226 -15.842 5.914 1.00 64.81 86 GLY A N 1
ATOM 695 C CA . GLY A 1 86 ? -10.240 -16.173 6.924 1.00 64.81 86 GLY A CA 1
ATOM 696 C C . GLY A 1 86 ? -10.865 -14.984 7.666 1.00 64.81 86 GLY A C 1
ATOM 697 O O . GLY A 1 86 ? -11.761 -15.184 8.483 1.00 64.81 86 GLY A O 1
ATOM 698 N N . THR A 1 87 ? -10.456 -13.744 7.377 1.00 61.16 87 THR A N 1
ATOM 699 C CA . THR A 1 87 ? -11.095 -12.561 7.964 1.00 61.16 87 THR A CA 1
ATOM 700 C C . THR A 1 87 ? -12.122 -12.029 6.976 1.00 61.16 87 THR A C 1
ATOM 702 O O . THR A 1 87 ? -11.761 -11.512 5.919 1.00 61.16 87 THR A O 1
ATOM 705 N N . LEU A 1 88 ? -13.410 -12.120 7.318 1.00 57.59 88 LEU A N 1
ATOM 706 C CA . LEU A 1 88 ? -14.454 -11.333 6.660 1.00 57.59 88 LEU A CA 1
ATOM 707 C C . LEU A 1 88 ? -14.231 -9.862 7.042 1.00 57.59 88 LEU A C 1
ATOM 709 O O . LEU A 1 88 ? -14.941 -9.303 7.876 1.00 57.59 88 LEU A O 1
ATOM 713 N N . GLN A 1 89 ? -13.196 -9.229 6.483 1.00 54.91 89 GLN A N 1
ATOM 714 C CA . GLN A 1 89 ? -13.067 -7.780 6.507 1.00 54.91 89 GLN A CA 1
ATOM 715 C C . GLN A 1 89 ? -14.194 -7.271 5.615 1.00 54.91 89 GLN A C 1
ATOM 717 O O . GLN A 1 89 ? -14.059 -7.135 4.402 1.00 54.91 89 GLN A O 1
ATOM 722 N N . THR A 1 90 ? -15.364 -7.080 6.216 1.00 46.78 90 THR A N 1
ATOM 723 C CA . THR A 1 90 ? -16.468 -6.422 5.544 1.00 46.78 90 THR A CA 1
ATOM 724 C C . THR A 1 90 ? -15.919 -5.088 5.055 1.00 46.78 90 THR A C 1
ATOM 726 O O . THR A 1 90 ? -15.408 -4.282 5.840 1.00 46.78 90 THR A O 1
ATOM 729 N N . HIS A 1 91 ? -16.004 -4.852 3.746 1.00 49.75 91 HIS A N 1
ATOM 730 C CA . HIS A 1 91 ? -15.667 -3.586 3.086 1.00 49.75 91 HIS A CA 1
ATOM 731 C C . HIS A 1 91 ? -16.533 -2.409 3.607 1.00 49.75 91 HIS A C 1
ATOM 733 O O . HIS A 1 91 ? -16.688 -1.399 2.945 1.00 49.75 91 HIS A O 1
ATOM 739 N N . SER A 1 92 ? -17.132 -2.517 4.792 1.00 43.53 92 SER A N 1
ATOM 740 C CA . SER A 1 92 ? -18.002 -1.548 5.441 1.00 43.53 92 SER A CA 1
ATOM 741 C C . SER A 1 92 ? -17.440 -1.047 6.778 1.00 43.53 92 SER A C 1
ATOM 743 O O . SER A 1 92 ? -17.792 0.054 7.193 1.00 43.53 92 SER A O 1
ATOM 745 N N . ALA A 1 93 ? -16.525 -1.766 7.443 1.00 46.72 93 ALA A N 1
ATOM 746 C CA . ALA A 1 93 ? -15.989 -1.329 8.741 1.00 46.72 93 ALA A CA 1
ATOM 747 C C . ALA A 1 93 ? -14.937 -0.204 8.630 1.00 46.72 93 ALA A C 1
ATOM 749 O O . ALA A 1 93 ? -14.816 0.612 9.541 1.00 46.72 93 ALA A O 1
ATOM 750 N N . LEU A 1 94 ? -14.216 -0.112 7.505 1.0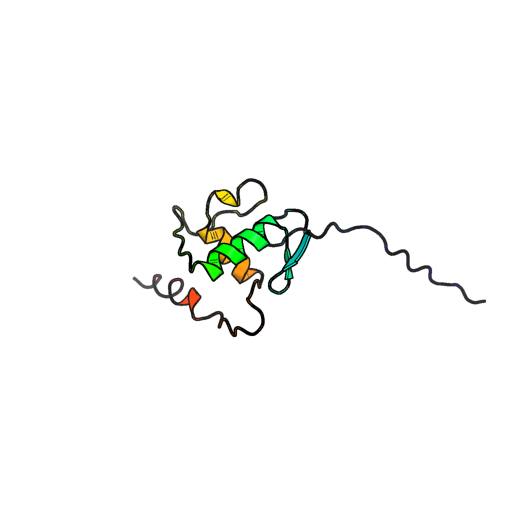0 47.62 94 LEU A N 1
ATOM 751 C CA . LEU A 1 94 ? -13.249 0.969 7.240 1.00 47.62 94 LEU A CA 1
ATOM 752 C C . LEU A 1 94 ? -13.837 2.128 6.415 1.00 47.62 94 LEU A C 1
ATOM 754 O O . LEU A 1 94 ? -13.323 3.242 6.487 1.00 47.62 94 LEU A O 1
ATOM 758 N N . PHE A 1 95 ? -14.946 1.904 5.702 1.00 46.03 95 PHE A N 1
ATOM 759 C CA . PHE A 1 95 ? -15.644 2.939 4.926 1.00 46.03 95 PHE A CA 1
ATOM 760 C C . PHE A 1 95 ? -16.597 3.801 5.767 1.00 46.03 95 PHE A C 1
ATOM 762 O O . PHE A 1 95 ? -16.985 4.883 5.334 1.00 46.03 95 PHE A O 1
ATOM 769 N N . ARG A 1 96 ? -16.923 3.404 7.007 1.00 46.94 96 ARG A N 1
ATOM 770 C CA . ARG A 1 96 ? -17.783 4.211 7.898 1.00 46.94 96 ARG A CA 1
ATOM 771 C C . ARG A 1 96 ? -17.229 5.601 8.234 1.00 46.94 96 ARG A C 1
ATOM 773 O O . ARG A 1 96 ? -18.004 6.444 8.665 1.00 46.94 96 ARG A O 1
ATOM 780 N N . ASN A 1 97 ? -15.947 5.866 7.977 1.00 45.62 97 ASN A N 1
ATOM 781 C CA . ASN A 1 97 ? -15.351 7.193 8.162 1.00 45.62 97 ASN A CA 1
ATOM 782 C C . ASN A 1 97 ? -15.100 7.964 6.854 1.00 45.62 97 ASN A C 1
ATOM 784 O O . ASN A 1 97 ? -14.553 9.059 6.914 1.00 45.62 97 ASN A O 1
ATOM 788 N N . ALA A 1 98 ? -15.483 7.425 5.690 1.00 47.97 98 ALA A N 1
ATOM 789 C CA . ALA A 1 98 ? -15.279 8.079 4.392 1.00 47.97 98 ALA A CA 1
ATOM 790 C C . ALA A 1 98 ? -16.587 8.467 3.672 1.00 47.97 98 ALA A C 1
ATOM 792 O O . ALA A 1 98 ? -16.529 9.101 2.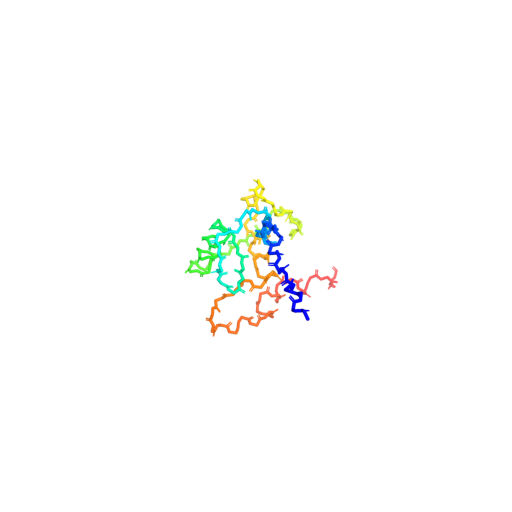626 1.00 47.97 98 ALA A O 1
ATOM 793 N N . THR A 1 99 ? -17.766 8.127 4.211 1.00 44.94 99 THR A N 1
ATOM 794 C CA . THR A 1 99 ? -19.057 8.336 3.511 1.00 44.94 99 THR A CA 1
ATOM 795 C C . THR A 1 99 ? -20.075 9.188 4.292 1.00 44.94 99 THR A C 1
ATOM 797 O O . THR A 1 99 ? -21.202 9.345 3.844 1.00 44.94 99 THR A O 1
ATOM 800 N N . PHE A 1 100 ? -19.708 9.794 5.431 1.00 46.06 100 PHE A N 1
ATOM 801 C CA . PHE A 1 100 ? -20.633 10.622 6.239 1.00 46.06 100 PHE A CA 1
ATOM 802 C C . PHE A 1 100 ? -20.309 12.127 6.306 1.00 46.06 100 PHE A C 1
ATOM 804 O O . PHE A 1 100 ? -20.919 12.835 7.100 1.00 46.06 100 PHE A O 1
ATOM 811 N N . ILE A 1 101 ? -19.410 12.658 5.467 1.00 45.38 101 ILE A N 1
ATOM 812 C CA . ILE A 1 101 ? -19.113 14.107 5.433 1.00 45.38 101 ILE A CA 1
ATOM 813 C C . ILE A 1 101 ? -19.173 14.642 3.996 1.00 45.38 101 ILE A C 1
ATOM 815 O O . ILE A 1 101 ? -18.192 15.126 3.442 1.00 45.38 101 ILE A O 1
ATOM 819 N N . THR A 1 102 ? -20.336 14.525 3.353 1.00 43.94 102 THR A N 1
ATOM 820 C CA . THR A 1 102 ? -20.661 15.340 2.162 1.00 43.94 102 THR A CA 1
ATOM 821 C C . THR A 1 102 ? -22.144 15.719 2.098 1.00 43.94 102 THR A C 1
ATOM 823 O O . THR A 1 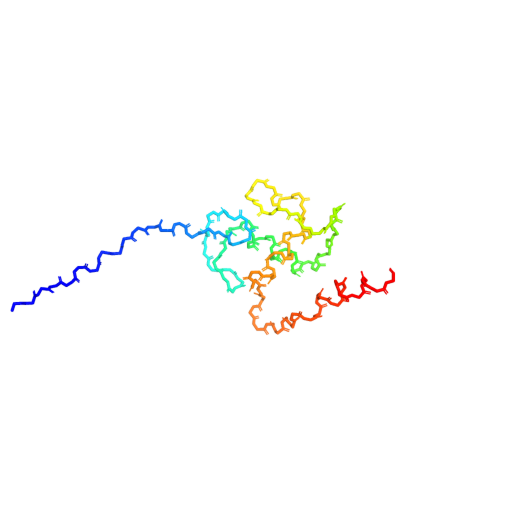102 ? -22.707 15.884 1.024 1.00 43.94 102 THR A O 1
ATOM 826 N N . ILE A 1 103 ? -22.788 15.885 3.258 1.00 41.75 103 ILE A N 1
ATOM 827 C CA . ILE A 1 103 ? -24.004 16.700 3.377 1.00 41.75 103 ILE A CA 1
ATOM 828 C C . ILE A 1 103 ? -23.862 17.560 4.634 1.00 41.75 103 ILE A C 1
ATOM 830 O O . ILE A 1 103 ? -24.328 17.190 5.711 1.00 41.75 103 ILE A O 1
ATOM 834 N N . LYS A 1 104 ? -23.138 18.668 4.490 1.00 38.41 104 LYS A N 1
ATOM 835 C CA . LYS A 1 104 ? -23.481 20.006 4.985 1.00 38.41 104 LYS A CA 1
ATOM 836 C C . LYS A 1 104 ? -22.508 21.012 4.388 1.00 38.41 104 LYS A C 1
ATOM 838 O O . LYS A 1 104 ? -21.303 20.685 4.348 1.00 38.41 104 LYS A O 1
#

Secondary structure (DSSP, 8-state):
--------------PBPTTTSPBP-EEETTEEE-HHHHHHHHHHHHTT-----SSSS-----TTTTTT-HHHHHHHHHHTT---TT----TTTTGGGTSSSS--

Foldseek 3Di:
DDDDPPPPPDDCPQDAAQLARHGFPDQAQHGTHHPVLNVLLVCCVVVVDDFDAPDPLPDDHHPVCVVVGSSNSNVSCVVVPRHDPPDPPPPPPVCVVVPPPDDD

pLDDT: mean 81.23, std 21.73, range [38.41, 98.69]